Protein AF-A0A967D339-F1 (afdb_monomer_lite)

Secondary structure (DSSP, 8-state):
--TTTT-HHHHHHHHHHHHHHHHHHHHHHHHHHHHTSTT--HHHHHHHHHHHHHHHHHHHHHH----

pLDDT: mean 91.14, std 8.6, range [48.47, 98.19]

Structure (mmCIF, N/CA/C/O backbone):
data_AF-A0A967D339-F1
#
_entry.id   AF-A0A967D339-F1
#
loop_
_atom_site.group_PDB
_atom_site.id
_atom_site.type_symbol
_atom_site.label_atom_id
_atom_site.label_alt_id
_atom_site.label_comp_id
_atom_site.label_asym_id
_atom_site.label_entity_id
_atom_site.label_seq_id
_atom_site.pdbx_PDB_ins_code
_atom_site.Cartn_x
_atom_site.Cartn_y
_atom_site.Cartn_z
_atom_site.occupancy
_atom_site.B_iso_or_equiv
_atom_site.auth_seq_id
_atom_site.auth_comp_id
_atom_site.auth_asym_id
_atom_site.auth_atom_id
_atom_site.pdbx_PDB_model_num
ATOM 1 N N . GLY A 1 1 ? -0.762 -1.025 -32.950 1.00 66.56 1 GLY A N 1
ATOM 2 C CA . GLY A 1 1 ? 0.461 -1.274 -32.182 1.00 66.56 1 GLY A CA 1
ATOM 3 C C . GLY A 1 1 ? 0.105 -1.345 -30.722 1.00 66.56 1 GLY A C 1
ATOM 4 O O . GLY A 1 1 ? -0.896 -0.747 -30.328 1.00 66.56 1 GLY A O 1
ATOM 5 N N . GLU A 1 2 ? 0.862 -2.119 -29.959 1.00 80.19 2 GLU A N 1
ATOM 6 C CA . GLU A 1 2 ? 0.815 -2.072 -28.502 1.00 80.19 2 GLU A CA 1
ATOM 7 C C . GLU A 1 2 ? 1.426 -0.749 -28.007 1.00 80.19 2 GLU A C 1
ATOM 9 O O . GLU A 1 2 ? 2.090 -0.002 -28.737 1.00 80.19 2 GLU A O 1
ATOM 14 N N . LEU A 1 3 ? 1.152 -0.410 -26.750 1.00 84.00 3 LEU A N 1
ATOM 15 C CA . LEU A 1 3 ? 1.693 0.789 -26.122 1.00 84.00 3 LEU A CA 1
ATOM 16 C C . LEU A 1 3 ? 3.233 0.698 -26.064 1.00 84.00 3 LEU A C 1
ATOM 18 O O . LEU A 1 3 ? 3.776 -0.285 -25.563 1.00 84.00 3 LEU A O 1
ATOM 22 N N . LEU A 1 4 ? 3.928 1.749 -26.522 1.00 86.38 4 LEU A N 1
ATOM 23 C CA . LEU A 1 4 ? 5.400 1.853 -26.550 1.00 86.38 4 LEU A CA 1
ATOM 24 C C . LEU A 1 4 ? 6.122 0.876 -27.501 1.00 86.38 4 LEU A C 1
ATOM 26 O O . LEU A 1 4 ? 7.287 0.553 -27.255 1.00 86.38 4 LEU A O 1
ATOM 30 N N . ASP A 1 5 ? 5.484 0.441 -28.591 1.00 85.56 5 ASP A N 1
ATOM 31 C CA . ASP A 1 5 ? 6.115 -0.424 -29.608 1.00 85.56 5 ASP A CA 1
ATOM 32 C C . ASP A 1 5 ? 7.454 0.130 -30.132 1.00 85.56 5 ASP A C 1
ATOM 34 O O . ASP A 1 5 ? 8.430 -0.614 -30.247 1.00 85.56 5 ASP A O 1
ATOM 38 N N . ASP A 1 6 ? 7.542 1.446 -30.346 1.00 91.88 6 ASP A N 1
ATOM 39 C CA . ASP A 1 6 ? 8.751 2.118 -30.851 1.00 91.88 6 ASP A CA 1
ATOM 40 C C . ASP A 1 6 ? 9.837 2.324 -29.774 1.00 91.88 6 ASP A C 1
ATOM 42 O O . ASP A 1 6 ? 10.947 2.773 -30.066 1.00 91.88 6 ASP A O 1
ATOM 46 N N . LEU A 1 7 ? 9.542 2.003 -28.508 1.00 91.94 7 LEU A N 1
ATOM 47 C CA . LEU A 1 7 ? 10.414 2.241 -27.352 1.00 91.94 7 LEU A CA 1
ATOM 48 C C . LEU A 1 7 ? 10.622 0.948 -26.533 1.00 91.94 7 LEU A C 1
ATOM 50 O O . LEU A 1 7 ? 10.266 0.888 -25.349 1.00 91.94 7 LEU A O 1
ATOM 54 N N . PRO A 1 8 ? 11.254 -0.096 -27.108 1.00 89.00 8 PRO A N 1
ATOM 55 C CA . PRO A 1 8 ? 11.320 -1.434 -26.509 1.00 89.00 8 PRO A CA 1
ATOM 56 C C . PRO A 1 8 ? 12.040 -1.477 -25.153 1.00 89.00 8 PRO A C 1
ATOM 58 O O . PRO A 1 8 ? 11.658 -2.250 -24.272 1.00 89.00 8 PRO A O 1
ATOM 61 N N . ILE A 1 9 ? 13.053 -0.627 -24.946 1.00 90.31 9 ILE A N 1
ATOM 62 C CA . ILE A 1 9 ? 13.780 -0.524 -23.668 1.00 90.31 9 ILE A CA 1
ATOM 63 C C . ILE A 1 9 ? 12.880 0.072 -22.578 1.00 90.31 9 ILE A C 1
ATOM 65 O O . ILE A 1 9 ? 12.855 -0.430 -21.449 1.00 90.31 9 ILE A O 1
ATOM 69 N N . LEU A 1 10 ? 12.113 1.116 -22.909 1.00 87.88 10 LEU A N 1
ATOM 70 C CA . LEU A 1 10 ? 11.178 1.737 -21.973 1.00 87.88 10 LEU A CA 1
ATOM 71 C C . LEU A 1 10 ? 10.058 0.758 -21.613 1.00 87.88 10 LEU A C 1
ATOM 73 O O . LEU A 1 10 ? 9.803 0.548 -20.429 1.00 87.88 10 LEU A O 1
ATOM 77 N N . ARG A 1 11 ? 9.479 0.082 -22.612 1.00 89.38 11 ARG A 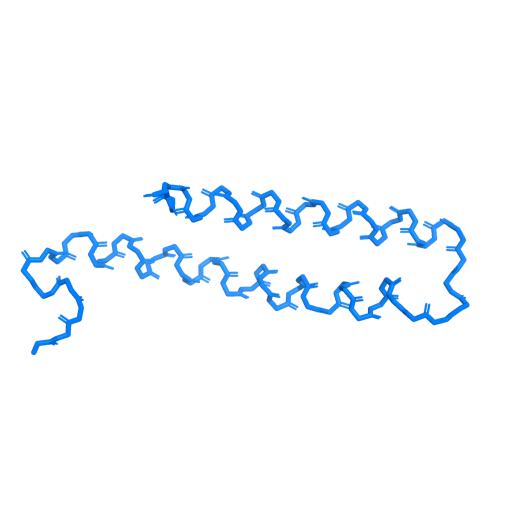N 1
ATOM 78 C CA . ARG A 1 11 ? 8.466 -0.962 -22.409 1.00 89.38 11 ARG A CA 1
ATOM 79 C C . ARG A 1 11 ? 8.970 -2.074 -21.489 1.00 89.38 11 ARG A C 1
ATOM 81 O O . ARG A 1 11 ? 8.294 -2.439 -20.533 1.00 89.38 11 ARG A O 1
ATOM 88 N N . ARG A 1 12 ? 10.194 -2.576 -21.707 1.00 88.12 12 ARG A N 1
ATOM 89 C CA . ARG A 1 12 ? 10.799 -3.588 -20.824 1.00 88.12 12 ARG A CA 1
ATOM 90 C C . ARG A 1 12 ? 10.997 -3.065 -19.402 1.00 88.12 12 ARG A C 1
ATOM 92 O O . ARG A 1 12 ? 10.742 -3.800 -18.455 1.00 88.12 12 ARG A O 1
ATOM 99 N N . THR A 1 13 ? 11.441 -1.820 -19.255 1.00 87.94 13 THR A N 1
ATOM 100 C CA . THR A 1 13 ? 11.669 -1.197 -17.944 1.00 87.94 13 THR A CA 1
ATOM 101 C C . THR A 1 13 ? 10.367 -1.040 -17.160 1.00 87.94 13 THR A C 1
ATOM 103 O O . THR A 1 13 ? 10.352 -1.321 -15.964 1.00 87.94 13 THR A O 1
ATOM 106 N N . LEU A 1 14 ? 9.281 -0.627 -17.819 1.00 87.25 14 LEU A N 1
ATOM 107 C CA . LEU A 1 14 ? 7.959 -0.517 -17.199 1.00 87.25 14 LEU A CA 1
ATOM 108 C C . LEU A 1 14 ? 7.395 -1.895 -16.840 1.00 87.25 14 LEU A C 1
ATOM 110 O O . LEU A 1 14 ? 7.060 -2.101 -15.683 1.00 87.25 14 LEU A O 1
ATOM 114 N N . ASN A 1 15 ? 7.465 -2.876 -17.746 1.00 89.00 15 ASN A N 1
ATOM 115 C CA . ASN A 1 15 ? 7.027 -4.246 -17.451 1.00 89.00 15 ASN A CA 1
ATOM 116 C C . ASN A 1 15 ? 7.737 -4.849 -16.229 1.00 89.00 15 ASN A C 1
ATOM 118 O O . ASN A 1 15 ? 7.123 -5.550 -15.433 1.00 89.00 15 ASN A O 1
ATOM 122 N N . VAL A 1 16 ? 9.043 -4.600 -16.065 1.00 88.12 16 VAL A N 1
ATOM 123 C CA . VAL A 1 16 ? 9.771 -5.064 -14.873 1.00 88.12 16 VAL A CA 1
ATOM 124 C C . VAL A 1 16 ? 9.244 -4.380 -13.611 1.00 88.12 16 VAL A C 1
ATOM 126 O O . VAL A 1 16 ? 9.116 -5.041 -12.588 1.00 88.12 16 VAL A O 1
ATOM 129 N N . ARG A 1 17 ? 8.923 -3.083 -13.663 1.00 89.06 17 ARG A N 1
ATOM 130 C CA . ARG A 1 17 ? 8.346 -2.366 -12.516 1.00 89.06 17 ARG A CA 1
ATOM 131 C C . ARG A 1 17 ? 6.964 -2.895 -12.161 1.00 89.06 17 ARG A C 1
ATOM 133 O O . ARG A 1 17 ? 6.728 -3.132 -10.981 1.00 89.06 17 ARG A O 1
ATOM 140 N N . ASP A 1 18 ? 6.112 -3.132 -13.153 1.00 88.56 18 ASP A N 1
ATOM 141 C CA . ASP A 1 18 ? 4.753 -3.640 -12.946 1.00 88.56 18 ASP A CA 1
ATOM 142 C C . ASP A 1 18 ? 4.774 -4.979 -12.193 1.00 88.56 18 ASP A C 1
ATOM 144 O O . ASP A 1 18 ? 4.085 -5.125 -11.186 1.00 88.56 18 ASP A O 1
ATOM 148 N N . ILE A 1 19 ? 5.693 -5.889 -12.553 1.00 90.31 19 ILE A N 1
ATOM 149 C CA . ILE A 1 19 ? 5.894 -7.173 -11.849 1.00 90.31 19 ILE A CA 1
ATOM 150 C C . ILE A 1 19 ? 6.179 -6.985 -10.347 1.00 90.31 19 ILE A C 1
ATOM 152 O O . ILE A 1 19 ? 5.754 -7.804 -9.532 1.00 90.31 19 ILE A O 1
ATOM 156 N N . TYR A 1 20 ? 6.903 -5.932 -9.954 1.00 89.75 20 TYR A N 1
ATOM 157 C CA . TYR A 1 20 ? 7.192 -5.652 -8.542 1.00 89.75 20 TYR A CA 1
ATOM 158 C C . TYR A 1 20 ? 6.094 -4.843 -7.845 1.00 89.75 20 TYR A C 1
ATOM 160 O O . TYR A 1 20 ? 5.976 -4.914 -6.621 1.00 89.75 20 TYR A O 1
ATOM 168 N N . LEU A 1 21 ? 5.292 -4.085 -8.594 1.00 93.56 21 LEU A N 1
ATOM 169 C CA . LEU A 1 21 ? 4.178 -3.304 -8.062 1.00 93.56 21 LEU A CA 1
ATOM 170 C C . LEU A 1 21 ? 2.951 -4.169 -7.775 1.00 93.56 21 LEU A C 1
ATOM 172 O O . LEU A 1 21 ? 2.292 -3.952 -6.760 1.00 93.56 21 LEU A O 1
ATOM 176 N N . ASP A 1 22 ? 2.680 -5.174 -8.605 1.00 95.56 22 ASP A N 1
ATOM 177 C CA . ASP A 1 22 ? 1.554 -6.099 -8.442 1.00 95.56 22 ASP A CA 1
ATOM 178 C C . ASP A 1 22 ? 1.430 -6.693 -7.028 1.00 95.56 22 ASP A C 1
ATOM 180 O O . ASP A 1 22 ? 0.373 -6.535 -6.405 1.00 95.56 22 ASP A O 1
ATOM 184 N N . PRO A 1 23 ? 2.474 -7.311 -6.439 1.00 96.19 23 PRO A N 1
ATOM 185 C CA . PRO A 1 23 ? 2.365 -7.853 -5.087 1.00 96.19 23 PRO A CA 1
ATOM 186 C C . PRO A 1 23 ? 2.151 -6.766 -4.022 1.00 96.19 23 PRO A C 1
ATOM 188 O O . PRO A 1 23 ? 1.450 -7.007 -3.038 1.00 96.19 23 PRO A O 1
ATOM 191 N N . ILE A 1 24 ? 2.709 -5.563 -4.210 1.00 96.62 24 ILE A N 1
ATOM 192 C CA . ILE A 1 24 ? 2.524 -4.436 -3.282 1.00 96.62 24 ILE A CA 1
ATOM 193 C C . ILE A 1 24 ? 1.077 -3.936 -3.343 1.00 96.62 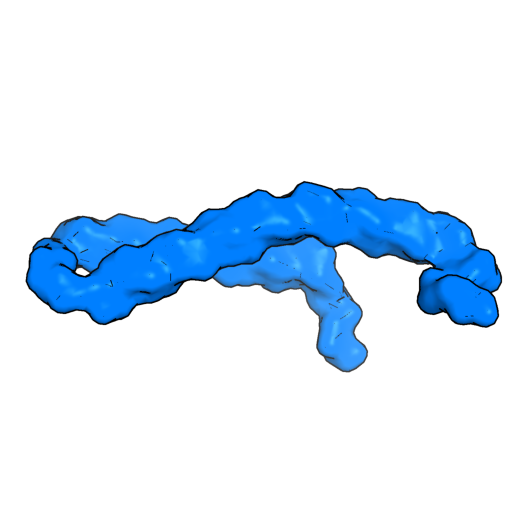24 ILE A C 1
ATOM 195 O O . ILE A 1 24 ? 0.476 -3.679 -2.301 1.00 96.62 24 ILE A O 1
ATOM 199 N N . ASN A 1 25 ? 0.495 -3.860 -4.541 1.00 96.31 25 ASN A N 1
ATOM 200 C CA . ASN A 1 25 ? -0.896 -3.468 -4.750 1.00 96.31 25 ASN A CA 1
ATOM 201 C C . ASN A 1 25 ? -1.863 -4.466 -4.106 1.00 96.31 25 ASN A C 1
ATOM 203 O O . ASN A 1 25 ? -2.779 -4.059 -3.390 1.00 96.31 25 ASN A O 1
ATOM 207 N N . ILE A 1 26 ? -1.636 -5.769 -4.299 1.00 97.44 26 ILE A N 1
ATOM 208 C CA . ILE A 1 26 ? -2.459 -6.824 -3.689 1.00 97.44 26 ILE A CA 1
ATOM 209 C C . ILE A 1 26 ? -2.404 -6.730 -2.159 1.00 97.44 26 ILE A C 1
ATOM 211 O O . ILE A 1 26 ? -3.446 -6.740 -1.499 1.00 97.44 26 ILE A O 1
ATOM 215 N N . LEU A 1 27 ? -1.204 -6.573 -1.592 1.00 97.50 27 LEU A N 1
ATOM 216 C CA . LEU A 1 27 ? -1.034 -6.392 -0.151 1.00 97.50 27 LEU A CA 1
ATOM 217 C C . LEU A 1 27 ? -1.737 -5.121 0.346 1.00 97.50 27 LEU A C 1
ATOM 219 O O . LEU A 1 27 ? -2.419 -5.156 1.367 1.00 97.50 27 LEU A O 1
ATOM 223 N N . GLN A 1 28 ? -1.613 -4.004 -0.373 1.00 98.19 28 GLN A N 1
ATOM 224 C CA . GLN A 1 28 ? -2.264 -2.748 -0.006 1.00 98.19 28 GLN A CA 1
ATOM 225 C C . GLN A 1 28 ? -3.792 -2.879 0.032 1.00 98.19 28 GLN A C 1
ATOM 227 O O . GLN A 1 28 ? -4.422 -2.338 0.940 1.00 98.19 28 GLN A O 1
ATOM 232 N N . VAL A 1 29 ? -4.393 -3.611 -0.913 1.00 98.12 29 VAL A N 1
ATOM 233 C CA . VAL A 1 29 ? -5.842 -3.873 -0.935 1.00 98.12 29 VAL A CA 1
ATOM 234 C C . VAL A 1 29 ?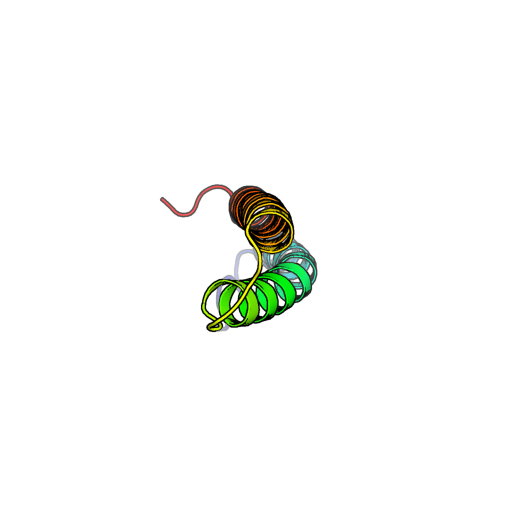 -6.283 -4.670 0.296 1.00 98.12 29 VAL A C 1
ATOM 236 O O . VAL A 1 29 ? -7.247 -4.283 0.957 1.00 98.12 29 VAL A O 1
ATOM 239 N N . ASP A 1 30 ? -5.561 -5.734 0.651 1.00 97.69 30 ASP A N 1
ATOM 240 C CA . ASP A 1 30 ? -5.850 -6.536 1.848 1.00 97.69 30 ASP A CA 1
ATOM 241 C C . ASP A 1 30 ? -5.679 -5.719 3.144 1.00 97.69 30 ASP A C 1
ATOM 243 O O . ASP A 1 30 ? -6.549 -5.730 4.019 1.00 97.69 30 ASP A O 1
ATOM 247 N N . LEU A 1 31 ? -4.616 -4.918 3.246 1.00 97.69 31 LEU A N 1
ATOM 248 C CA . LEU A 1 31 ? -4.393 -4.026 4.386 1.00 97.69 31 LEU A CA 1
ATOM 249 C C . LEU A 1 31 ? -5.483 -2.952 4.512 1.00 97.69 31 LEU A C 1
ATOM 251 O O . LEU A 1 31 ? -5.899 -2.634 5.628 1.00 97.69 31 LEU A O 1
ATOM 255 N N . LEU A 1 32 ? -5.970 -2.405 3.393 1.00 97.69 32 LEU A N 1
ATOM 256 C CA . LEU A 1 32 ? -7.080 -1.449 3.379 1.00 97.69 32 LEU A CA 1
ATOM 257 C C . LEU A 1 32 ? -8.372 -2.096 3.871 1.00 97.69 32 LEU A C 1
ATOM 259 O O . LEU A 1 32 ? -9.090 -1.480 4.657 1.00 97.69 32 LEU A O 1
ATOM 263 N N . ALA A 1 33 ? -8.662 -3.324 3.436 1.00 97.06 33 ALA A N 1
ATOM 264 C CA . ALA A 1 33 ? -9.833 -4.065 3.890 1.00 97.06 33 ALA A CA 1
ATOM 265 C C . ALA A 1 33 ? -9.789 -4.291 5.409 1.00 97.06 33 ALA A C 1
ATOM 267 O O . ALA A 1 33 ? -10.753 -3.978 6.105 1.00 97.06 33 ALA A O 1
ATOM 268 N N . ARG A 1 34 ? -8.642 -4.736 5.939 1.00 96.25 34 ARG A N 1
ATOM 269 C CA . ARG A 1 34 ? -8.439 -4.951 7.383 1.00 96.25 34 ARG A CA 1
ATOM 270 C C . ARG A 1 34 ? -8.520 -3.657 8.190 1.00 96.25 34 ARG A C 1
ATOM 272 O O . ARG A 1 34 ? -9.143 -3.642 9.240 1.00 96.25 34 ARG A O 1
ATOM 279 N N . SER A 1 35 ? -7.917 -2.575 7.698 1.00 95.25 35 SER A N 1
ATOM 280 C CA . SER A 1 35 ? -7.909 -1.260 8.364 1.00 95.25 35 SER A CA 1
ATOM 281 C C . SER A 1 35 ? -9.302 -0.624 8.459 1.00 95.25 35 SER A C 1
ATOM 283 O O . SER A 1 35 ? -9.551 0.202 9.334 1.00 95.25 35 SER A O 1
ATOM 285 N N . ARG A 1 36 ? -10.215 -1.000 7.553 1.00 94.94 36 ARG A N 1
ATOM 286 C CA . ARG A 1 36 ? -11.611 -0.534 7.520 1.00 94.94 36 ARG A CA 1
ATOM 287 C C . ARG A 1 36 ? -12.578 -1.447 8.278 1.00 94.94 36 ARG A C 1
ATOM 289 O O . ARG A 1 36 ? -13.752 -1.100 8.383 1.00 94.94 36 ARG A O 1
ATOM 296 N N . ALA A 1 37 ? -12.125 -2.606 8.757 1.00 94.81 37 ALA A N 1
ATOM 297 C CA . ALA A 1 37 ? -12.965 -3.517 9.522 1.00 94.81 37 ALA A CA 1
ATOM 298 C C . ALA A 1 37 ? -13.350 -2.897 10.876 1.00 94.81 37 ALA A C 1
ATOM 300 O O . ALA A 1 37 ? -12.581 -2.140 11.469 1.00 94.81 37 ALA A O 1
ATOM 301 N N . ALA A 1 38 ? -14.548 -3.223 11.363 1.00 84.94 38 ALA A N 1
ATOM 302 C CA . ALA A 1 38 ? -14.957 -2.864 12.717 1.00 84.94 38 ALA A CA 1
ATOM 303 C C . ALA A 1 38 ? -14.125 -3.636 13.762 1.00 84.94 38 ALA A C 1
ATOM 305 O O . ALA A 1 38 ? -13.558 -4.686 13.460 1.00 84.94 38 ALA A O 1
ATOM 306 N N . ASP A 1 39 ? -14.062 -3.106 14.985 1.00 90.06 39 ASP A N 1
ATOM 307 C CA . ASP A 1 39 ? -13.485 -3.767 16.169 1.00 90.06 39 ASP A CA 1
ATOM 308 C C . ASP A 1 39 ? -11.983 -4.106 16.107 1.00 90.06 39 ASP A C 1
ATOM 310 O O . ASP A 1 39 ? -11.484 -4.951 16.853 1.00 90.06 39 ASP A O 1
ATOM 314 N N . VAL A 1 40 ? -11.221 -3.409 15.261 1.00 90.25 40 VAL A N 1
ATOM 315 C CA . VAL A 1 40 ? -9.756 -3.479 15.287 1.00 90.25 40 VAL A CA 1
ATOM 316 C C . VAL A 1 40 ? -9.236 -2.747 16.524 1.00 90.25 40 VAL A C 1
ATOM 318 O O . VAL A 1 40 ? -9.462 -1.547 16.692 1.00 90.25 40 VAL A O 1
ATOM 321 N N . ASP A 1 41 ? -8.501 -3.453 17.387 1.00 95.50 41 ASP A N 1
ATOM 322 C CA . ASP A 1 41 ? -7.912 -2.832 18.571 1.00 95.50 41 ASP A CA 1
ATOM 323 C C . ASP A 1 41 ? -6.885 -1.738 18.189 1.00 95.50 41 ASP A C 1
ATOM 325 O O . ASP A 1 41 ? -6.243 -1.820 17.133 1.00 95.50 41 ASP A O 1
ATOM 329 N N . PRO A 1 42 ? -6.665 -0.716 19.038 1.00 95.75 42 PRO A N 1
ATOM 330 C CA . PRO A 1 42 ? -5.791 0.408 18.699 1.00 95.75 42 PRO A CA 1
ATOM 331 C C . PRO A 1 42 ? -4.352 0.018 18.322 1.00 95.75 42 PRO A C 1
ATOM 333 O O . PRO A 1 42 ? -3.739 0.659 17.464 1.00 95.75 42 PRO A O 1
ATOM 336 N N . ALA A 1 43 ? -3.794 -1.035 18.927 1.00 96.25 43 ALA A N 1
ATOM 337 C CA . ALA A 1 43 ? -2.438 -1.482 18.626 1.00 96.25 43 ALA A CA 1
ATOM 338 C C . ALA A 1 43 ? -2.372 -2.186 17.262 1.00 96.25 43 ALA A C 1
ATOM 340 O O . ALA A 1 43 ? -1.417 -1.981 16.502 1.00 96.25 43 ALA A O 1
ATOM 341 N N . GLN A 1 44 ? -3.388 -2.981 16.924 1.00 96.00 44 GLN A N 1
ATOM 342 C CA . GLN A 1 44 ? -3.544 -3.568 15.596 1.00 96.00 44 GLN A CA 1
ATOM 343 C C . GLN A 1 44 ? -3.776 -2.487 14.533 1.00 96.00 44 GLN A C 1
ATOM 345 O O . GLN A 1 44 ? -3.128 -2.531 13.485 1.00 96.00 44 GLN A O 1
ATOM 350 N N . GLN A 1 45 ? -4.593 -1.470 14.821 1.00 97.12 45 GLN A N 1
ATOM 351 C CA . GLN A 1 45 ? -4.833 -0.352 13.909 1.00 97.12 45 GLN A CA 1
ATOM 352 C C . GLN A 1 45 ? -3.538 0.409 13.601 1.00 97.12 45 GLN A C 1
ATOM 354 O O . GLN A 1 45 ? -3.230 0.668 12.437 1.00 97.12 45 GLN A O 1
ATOM 359 N N . ALA A 1 46 ? -2.711 0.684 14.614 1.00 96.69 46 ALA A N 1
ATOM 360 C CA . ALA A 1 46 ? -1.405 1.314 14.418 1.00 96.69 46 ALA A CA 1
ATOM 361 C C . ALA A 1 46 ? -0.451 0.454 13.562 1.00 96.69 46 ALA A C 1
ATOM 363 O O . ALA A 1 46 ? 0.316 0.982 12.752 1.00 96.69 46 ALA A O 1
ATOM 364 N N . ARG A 1 47 ? -0.485 -0.881 13.702 1.00 97.69 47 ARG A N 1
ATOM 365 C CA . ARG A 1 47 ? 0.282 -1.791 12.830 1.00 97.69 47 ARG A CA 1
ATOM 366 C C . ARG A 1 47 ? -0.213 -1.746 11.383 1.00 97.69 47 ARG A C 1
ATOM 368 O O . ARG A 1 47 ? 0.619 -1.629 10.486 1.00 97.69 47 ARG A O 1
ATOM 375 N N . LEU A 1 48 ? -1.528 -1.791 11.164 1.00 97.75 48 LEU A N 1
ATOM 376 C CA . LEU A 1 48 ? -2.134 -1.723 9.830 1.00 97.75 48 LEU A CA 1
ATOM 377 C C . LEU A 1 48 ? -1.827 -0.393 9.137 1.00 97.75 48 LEU A C 1
ATOM 379 O O . LEU A 1 48 ? -1.434 -0.392 7.975 1.00 97.75 48 LEU A O 1
ATOM 383 N N . GLN A 1 49 ? -1.912 0.728 9.856 1.00 96.81 49 GLN A N 1
ATOM 384 C CA . GLN A 1 49 ? -1.545 2.045 9.327 1.00 96.81 49 GLN A CA 1
ATOM 385 C C . GLN A 1 49 ? -0.075 2.112 8.905 1.00 96.81 49 GLN A C 1
ATOM 387 O O . GLN A 1 49 ? 0.228 2.588 7.814 1.00 96.81 49 GLN A O 1
ATOM 392 N N . ARG A 1 50 ? 0.848 1.595 9.728 1.00 97.94 50 ARG A N 1
ATOM 393 C CA . ARG A 1 50 ? 2.269 1.528 9.349 1.00 97.94 50 ARG A CA 1
ATOM 394 C C . ARG A 1 50 ? 2.489 0.662 8.112 1.00 97.94 50 ARG A C 1
ATOM 396 O O . ARG A 1 50 ? 3.220 1.075 7.219 1.00 97.94 50 ARG A O 1
ATOM 403 N N . ALA A 1 51 ? 1.848 -0.503 8.040 1.00 97.94 51 ALA A N 1
ATOM 404 C CA . ALA A 1 51 ? 1.940 -1.377 6.875 1.00 97.94 51 ALA A CA 1
ATOM 405 C C . ALA A 1 51 ? 1.399 -0.695 5.604 1.00 97.94 51 ALA A C 1
ATOM 407 O O . ALA A 1 51 ? 2.054 -0.745 4.569 1.00 97.94 51 ALA A O 1
ATOM 408 N N . LEU A 1 52 ? 0.270 0.017 5.697 1.00 98.19 52 LEU A N 1
ATOM 409 C CA . LEU A 1 52 ? -0.287 0.804 4.591 1.00 98.19 52 LEU A CA 1
ATOM 410 C C . LEU A 1 52 ? 0.661 1.911 4.122 1.00 98.19 52 LEU A C 1
ATOM 412 O O . LEU A 1 52 ? 0.830 2.109 2.925 1.00 98.19 52 LEU A O 1
ATOM 416 N N . LEU A 1 53 ? 1.314 2.625 5.043 1.00 98.06 53 LEU A N 1
ATOM 417 C CA . LEU A 1 53 ? 2.302 3.642 4.673 1.00 98.06 53 LEU A CA 1
ATOM 418 C C . LEU A 1 53 ? 3.492 3.033 3.919 1.00 98.06 53 LEU A C 1
ATOM 420 O O . LEU A 1 53 ? 3.991 3.637 2.971 1.00 98.06 53 LEU A O 1
ATOM 424 N N . LEU A 1 54 ? 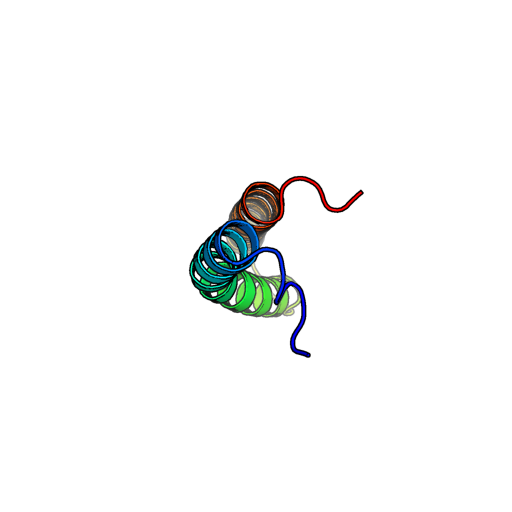3.927 1.827 4.298 1.00 97.94 54 LEU A N 1
ATOM 425 C CA . LEU A 1 54 ? 4.987 1.119 3.581 1.00 97.94 54 LEU A CA 1
ATOM 426 C C . LEU A 1 54 ? 4.558 0.736 2.160 1.00 97.94 54 LEU A C 1
ATOM 428 O O . LEU A 1 54 ? 5.347 0.923 1.234 1.00 97.94 54 LEU A O 1
ATOM 432 N N . THR A 1 55 ? 3.326 0.255 1.962 1.00 97.62 55 THR A N 1
ATOM 433 C CA . THR A 1 55 ? 2.845 -0.071 0.611 1.00 97.62 55 THR A CA 1
ATOM 434 C C . THR A 1 55 ? 2.668 1.183 -0.242 1.00 97.62 55 THR A C 1
ATOM 436 O O . THR A 1 55 ? 3.123 1.190 -1.381 1.00 97.62 55 THR A O 1
ATOM 439 N N . ILE A 1 56 ? 2.127 2.273 0.320 1.00 96.19 56 ILE A N 1
ATOM 440 C CA . ILE A 1 56 ? 1.990 3.568 -0.370 1.00 96.19 56 ILE A CA 1
ATOM 441 C C . ILE A 1 56 ? 3.355 4.062 -0.861 1.00 96.19 56 ILE A C 1
ATOM 443 O O . ILE A 1 56 ? 3.506 4.408 -2.033 1.00 96.19 56 ILE A O 1
ATOM 447 N N . ASN A 1 57 ? 4.364 4.047 0.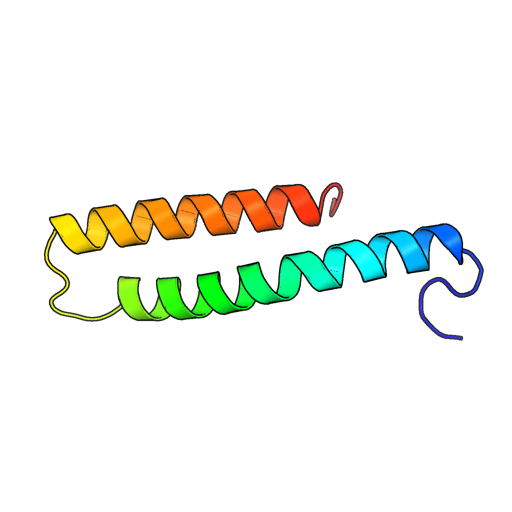012 1.00 95.19 57 ASN A N 1
ATOM 448 C CA . ASN A 1 57 ? 5.719 4.458 -0.348 1.00 95.19 57 ASN A CA 1
ATOM 449 C C . ASN A 1 57 ? 6.338 3.536 -1.410 1.00 95.19 57 ASN A C 1
ATOM 451 O O . ASN A 1 57 ? 7.010 4.020 -2.319 1.00 95.19 57 ASN A O 1
ATOM 455 N N . GLY A 1 58 ? 6.093 2.224 -1.326 1.00 93.25 58 GLY A N 1
ATOM 456 C CA . GLY A 1 58 ? 6.548 1.251 -2.322 1.00 93.25 58 GLY A CA 1
ATOM 457 C C . GLY A 1 58 ? 5.946 1.496 -3.707 1.00 93.25 58 GLY A C 1
ATOM 458 O O . GLY A 1 58 ? 6.6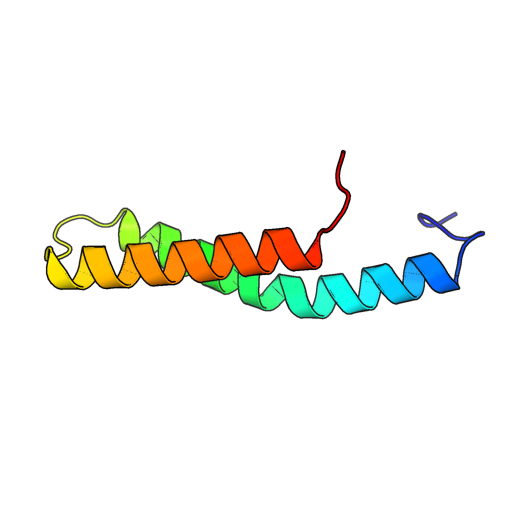78 1.536 -4.697 1.00 93.25 58 GLY A O 1
ATOM 459 N N . VAL A 1 59 ? 4.634 1.740 -3.771 1.00 93.38 59 VAL A N 1
ATOM 460 C CA . VAL A 1 59 ? 3.932 2.069 -5.019 1.00 93.38 59 VAL A CA 1
ATOM 461 C C . VAL A 1 59 ? 4.453 3.379 -5.606 1.00 93.38 59 VAL A C 1
ATOM 463 O O . VAL A 1 59 ? 4.830 3.418 -6.777 1.00 93.38 59 VAL A O 1
ATOM 466 N N . ALA A 1 60 ? 4.556 4.432 -4.792 1.00 91.75 60 ALA A N 1
ATOM 467 C CA . ALA A 1 60 ? 5.066 5.728 -5.236 1.00 91.75 60 ALA A CA 1
ATOM 468 C C . ALA A 1 60 ? 6.502 5.632 -5.786 1.00 91.75 60 ALA A C 1
ATOM 470 O O . ALA A 1 60 ? 6.807 6.182 -6.846 1.00 91.75 60 ALA A O 1
ATOM 471 N N . ALA A 1 61 ? 7.381 4.882 -5.114 1.00 90.19 61 ALA A N 1
ATOM 472 C CA . ALA A 1 61 ? 8.755 4.677 -5.565 1.00 90.19 61 ALA A CA 1
ATOM 473 C C . ALA A 1 61 ? 8.843 3.895 -6.890 1.00 90.19 61 ALA A C 1
ATOM 475 O O . ALA A 1 61 ? 9.710 4.191 -7.717 1.00 90.19 61 ALA A O 1
ATOM 476 N N . GLY A 1 62 ? 7.959 2.913 -7.103 1.00 87.25 62 GLY A N 1
ATOM 477 C CA . GLY A 1 62 ? 7.926 2.112 -8.330 1.00 87.25 62 GLY A CA 1
ATOM 478 C C . GLY A 1 62 ? 7.323 2.848 -9.529 1.00 87.25 62 GLY A C 1
ATOM 479 O O . GLY A 1 62 ? 7.848 2.729 -10.638 1.00 87.25 62 GLY A O 1
ATOM 480 N N . LEU A 1 63 ? 6.285 3.661 -9.310 1.00 86.38 63 LEU A N 1
ATOM 481 C CA . LEU A 1 63 ? 5.630 4.448 -10.361 1.00 86.38 63 LEU A CA 1
ATOM 482 C C . LEU A 1 63 ? 6.491 5.624 -10.858 1.00 86.38 63 LEU A C 1
ATOM 484 O O . LEU A 1 63 ? 6.416 5.990 -12.031 1.00 86.38 63 LEU A O 1
ATOM 488 N N . ARG A 1 64 ? 7.382 6.162 -10.014 1.00 78.88 64 ARG A N 1
ATOM 489 C CA . ARG A 1 64 ? 8.263 7.298 -10.345 1.00 78.88 64 ARG A CA 1
ATOM 490 C C . ARG A 1 64 ? 7.469 8.498 -10.897 1.00 78.88 64 ARG A C 1
ATOM 492 O O . ARG A 1 64 ? 6.634 9.048 -10.190 1.00 78.88 64 ARG A O 1
ATOM 499 N N . ASN A 1 65 ? 7.764 8.951 -12.117 1.00 70.31 65 ASN A N 1
ATOM 500 C CA . ASN A 1 65 ? 7.233 10.188 -12.686 1.00 70.31 65 ASN A CA 1
ATOM 501 C C . ASN A 1 65 ? 5.884 9.907 -13.365 1.00 70.31 65 ASN A C 1
ATOM 503 O O . ASN A 1 65 ? 5.857 9.545 -14.538 1.00 70.31 65 ASN A O 1
ATOM 507 N N . THR A 1 66 ? 4.780 10.065 -12.640 1.00 70.31 66 THR A N 1
ATOM 508 C CA . THR A 1 66 ? 3.413 9.955 -13.189 1.00 70.31 66 THR A CA 1
ATOM 509 C C . THR A 1 66 ? 2.730 11.320 -13.345 1.00 70.31 66 THR A C 1
ATOM 511 O O . THR A 1 66 ? 1.506 11.396 -13.255 1.00 70.31 66 THR A O 1
ATOM 514 N N . GLY A 1 67 ? 3.524 12.389 -13.479 1.00 48.47 67 GLY A N 1
ATOM 515 C CA . GLY A 1 67 ? 3.063 13.778 -13.609 1.00 48.47 67 GLY A CA 1
ATOM 516 C C . GLY A 1 67 ? 2.755 14.178 -15.042 1.00 48.47 67 GLY A C 1
ATOM 517 O O . GLY A 1 67 ? 3.480 13.697 -15.942 1.00 48.47 67 GLY A O 1
#

Foldseek 3Di:
DPPCPVPVVVVVLLVVLVVVLVVLVVQLVVLVVVLPDPPQDPVNNVVSVVSNVVSVVSNCVSVDDPD

Sequence (67 aa):
GELLDDLPILRRTLNVRDIYLDPINILQVDLLARSRAADVDPAQQARLQRALLLTINGVAAGLRNTG

Radius of gyration: 16.13 Å; chains: 1; bounding box: 29×22×51 Å